Protein 6MCD (pdb70)

B-factor: mean 31.52, std 12.38, range [20.18, 106.3]

Foldseek 3Di:
DVVVVVVVVVVVVVVVVVVVVVVVVVVVVVVVVVVD

Radius of gyration: 15.82 Å; Cα contacts (8 Å, |Δi|>4): 0; chains: 1; bounding box: 12×14×50 Å

Structure (mmCIF, N/CA/C/O backbone):
data_6MCD
#
_entry.id   6MCD
#
_cell.length_a   38.304
_cell.length_b   38.304
_cell.length_c   141.141
_cell.angle_alpha   90.000
_cell.angle_beta   90.000
_cell.angle_gamma   120.000
#
_symmetry.space_group_name_H-M   'H 3 2'
#
loop_
_entity.id
_entity.type
_entity.pdbx_description
1 polymer 'Pb(II)(GRAND Coil Ser L12CL16A)-'
2 non-polymer 'LEAD (II) ION'
3 non-polymer 'ZINC ION'
4 water water
#
loop_
_atom_site.group_PDB
_atom_site.id
_atom_site.type_symbol
_atom_site.label_atom_id
_atom_site.label_alt_id
_atom_site.label_comp_id
_atom_site.label_asym_id
_atom_site.label_entity_id
_atom_site.label_seq_id
_atom_site.pdbx_PDB_ins_code
_atom_site.Cartn_x
_atom_site.Cartn_y
_atom_site.Cartn_z
_atom_site.occupancy
_atom_site.B_iso_or_equiv
_atom_site.auth_seq_id
_atom_site.auth_comp_id
_atom_site.auth_asym_id
_atom_site.auth_atom_id
_atom_site.pdbx_PDB_model_num
ATOM 4 N N . GLU A 1 2 ? 11.065 -15.969 -44.681 1.00 38.67 1 GLU A N 1
ATOM 5 C CA . GLU A 1 2 ? 12.193 -16.030 -43.739 1.00 38.46 1 GLU A CA 1
ATOM 6 C C . GLU A 1 2 ? 12.819 -14.682 -43.357 1.00 40.48 1 GLU A C 1
ATOM 7 O O . GLU A 1 2 ? 13.055 -14.465 -42.172 1.00 39.12 1 GLU A O 1
ATOM 13 N N . TRP A 1 3 ? 13.106 -13.794 -44.327 1.00 36.41 2 TRP A N 1
ATOM 14 C CA . TRP A 1 3 ? 13.727 -12.509 -44.002 1.00 35.35 2 TRP A CA 1
ATOM 15 C C . TRP A 1 3 ? 12.844 -11.685 -43.057 1.00 30.96 2 TRP A C 1
ATOM 16 O O . TRP A 1 3 ? 13.301 -11.231 -42.007 1.00 28.43 2 TRP A O 1
ATOM 27 N N . GLU A 1 4 ? 11.567 -11.543 -43.392 1.00 26.88 3 GLU A N 1
ATOM 28 C CA . GLU A 1 4 ? 10.667 -10.771 -42.543 1.00 25.46 3 GLU A CA 1
ATOM 29 C C . GLU A 1 4 ? 10.457 -11.427 -41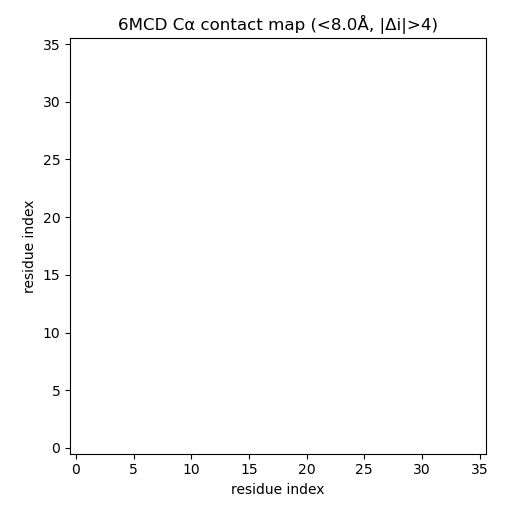.207 1.00 28.03 3 GLU A C 1
ATOM 30 O O . GLU A 1 4 ? 10.330 -10.713 -40.197 1.00 27.29 3 GLU A O 1
ATOM 36 N N . ALA A 1 5 ? 10.469 -12.773 -41.157 1.00 27.17 4 ALA A N 1
ATOM 37 C CA . ALA A 1 5 ? 10.344 -13.482 -39.893 1.00 28.68 4 ALA A CA 1
ATOM 38 C C . ALA A 1 5 ? 11.591 -13.203 -39.041 1.00 30.37 4 ALA A C 1
ATOM 39 O O . ALA A 1 5 ? 11.450 -12.995 -37.833 1.00 30.19 4 ALA A O 1
ATOM 41 N N . LEU A 1 6 ? 12.780 -13.160 -39.647 1.00 28.08 5 LEU A N 1
ATOM 42 C CA . LEU A 1 6 ? 14.019 -12.875 -38.908 1.00 29.93 5 LEU A CA 1
ATOM 43 C C . LEU A 1 6 ? 14.013 -11.451 -38.296 1.00 30.37 5 LEU A C 1
ATOM 44 O O . LEU A 1 6 ? 14.409 -11.263 -37.127 1.00 27.13 5 LEU A O 1
ATOM 49 N N . GLU A 1 7 ? 13.509 -10.464 -39.029 1.00 26.51 6 GLU A N 1
ATOM 50 C CA . GLU A 1 7 ? 13.402 -9.095 -38.519 1.00 26.33 6 GLU A CA 1
ATOM 51 C C . GLU A 1 7 ? 12.534 -9.036 -37.272 1.00 26.09 6 GLU A C 1
ATOM 52 O O . GLU A 1 7 ? 12.901 -8.410 -36.264 1.00 25.00 6 GLU A O 1
ATOM 58 N N . LYS A 1 8 ? 11.376 -9.693 -37.334 1.00 23.92 7 LYS A N 1
ATOM 59 C CA . LYS A 1 8 ? 10.478 -9.742 -36.196 1.00 24.42 7 LYS A CA 1
ATOM 60 C C . LYS A 1 8 ? 11.080 -10.497 -35.019 1.00 25.79 7 LYS A C 1
ATOM 61 O O . LYS A 1 8 ? 10.923 -10.023 -33.878 1.00 25.96 7 LYS A O 1
ATOM 64 N N . LYS A 1 9 ? 11.796 -11.632 -35.261 1.00 24.78 8 LYS A N 1
ATOM 65 C CA . LYS A 1 9 ? 12.431 -12.423 -34.175 1.00 23.04 8 LYS A CA 1
ATOM 66 C C . LYS A 1 9 ? 13.517 -11.571 -33.484 1.00 24.78 8 LYS A C 1
ATOM 67 O O . LYS A 1 9 ? 13.594 -11.545 -32.248 1.00 24.17 8 LYS A O 1
ATOM 71 N N . LEU A 1 10 ? 14.321 -10.824 -34.257 1.00 22.55 9 LEU A N 1
ATOM 72 C CA . LEU A 1 10 ? 15.322 -9.954 -33.673 1.00 22.13 9 LEU A CA 1
ATOM 73 C C . LEU A 1 10 ? 14.669 -8.851 -32.812 1.00 23.94 9 LEU A C 1
ATOM 74 O O . LEU A 1 10 ? 15.107 -8.634 -31.658 1.00 22.52 9 LEU A O 1
ATOM 79 N N . ALA A 1 11 ? 13.587 -8.197 -33.306 1.00 22.45 10 ALA A N 1
ATOM 80 C CA . A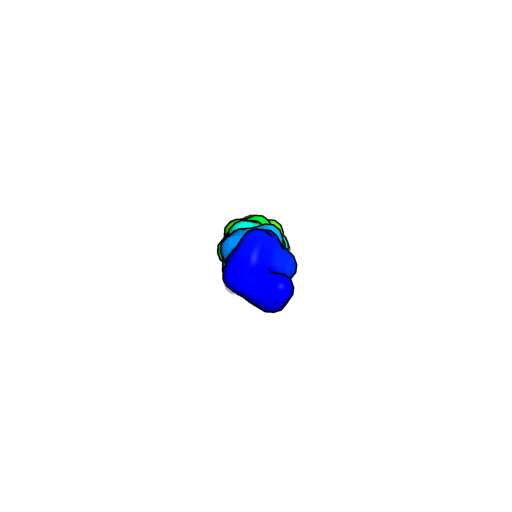LA A 1 11 ? 12.897 -7.172 -32.506 1.00 22.41 10 ALA A CA 1
ATOM 81 C C . ALA A 1 11 ? 12.341 -7.783 -31.213 1.00 23.16 10 ALA A C 1
ATOM 82 O O . ALA A 1 11 ? 12.399 -7.125 -30.147 1.00 23.81 10 ALA A O 1
ATOM 84 N N . ALA A 1 12 ? 11.825 -9.036 -31.277 1.00 21.22 11 ALA A N 1
ATOM 85 C CA . ALA A 1 12 ? 11.294 -9.655 -30.058 1.00 23.03 11 ALA A CA 1
ATOM 86 C C . ALA A 1 12 ? 12.412 -9.922 -29.057 1.00 24.57 11 ALA A C 1
ATOM 87 O O . ALA A 1 12 ? 12.235 -9.692 -27.854 1.00 24.07 11 ALA A O 1
ATOM 89 N N . CYS A 1 13 ? 13.571 -10.381 -29.539 1.00 21.65 12 CYS A N 1
ATOM 90 C CA . CYS A 1 13 ? 14.726 -10.642 -28.679 1.00 20.90 12 CYS A CA 1
ATOM 91 C C . CYS A 1 13 ? 15.219 -9.351 -28.039 1.00 23.15 12 CYS A C 1
ATOM 92 O O . CYS A 1 13 ? 15.500 -9.336 -26.821 1.00 23.21 12 CYS A O 1
ATOM 95 N N . GLU A 1 14 ? 15.280 -8.252 -28.817 1.00 22.60 13 GLU A N 1
ATOM 96 C CA . GLU A 1 14 ? 15.659 -6.952 -28.244 1.00 22.49 13 GLU A CA 1
ATOM 97 C C . GLU A 1 14 ? 14.667 -6.517 -27.143 1.00 24.89 13 GLU A C 1
ATOM 98 O O . GLU A 1 14 ? 15.084 -6.027 -26.084 1.00 24.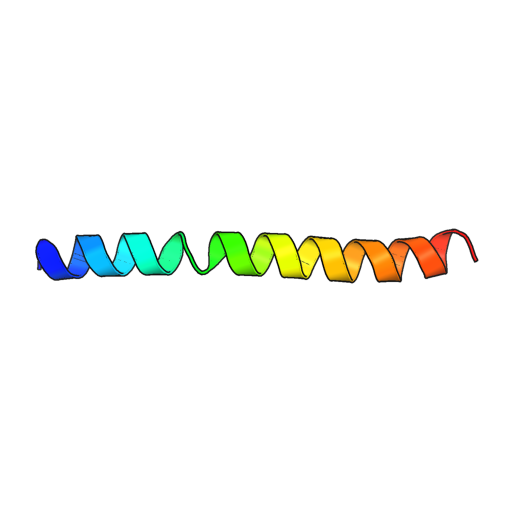28 13 GLU A O 1
ATOM 104 N N . SER A 1 15 ? 13.360 -6.714 -27.365 1.00 23.96 14 SER A N 1
ATOM 105 C CA A SER A 1 15 ? 12.306 -6.346 -26.413 0.50 23.27 14 SER A CA 1
ATOM 106 C CA B SER A 1 15 ? 12.374 -6.297 -26.380 0.50 22.77 14 SER A CA 1
ATOM 107 C C . SER A 1 15 ? 12.495 -7.136 -25.128 1.00 25.04 14 SER A C 1
ATOM 108 O O . SER A 1 15 ? 12.413 -6.568 -24.015 1.00 25.54 14 SER A O 1
ATOM 113 N N . LYS A 1 16 ? 12.75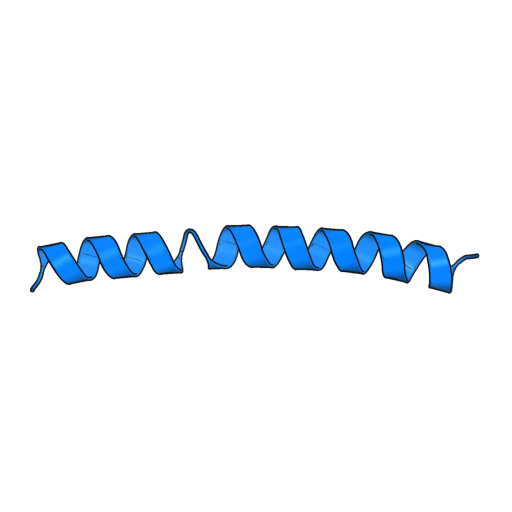6 -8.447 -25.278 1.00 24.02 15 LYS A N 1
ATOM 114 C CA . LYS A 1 16 ? 12.958 -9.335 -24.130 1.00 23.06 15 LYS A CA 1
ATOM 115 C C . LYS A 1 16 ? 14.192 -8.878 -23.312 1.00 24.37 15 LYS A C 1
ATOM 116 O O . LYS A 1 16 ? 14.130 -8.860 -22.074 1.00 24.88 15 LYS A O 1
ATOM 122 N N . ALA A 1 17 ? 15.262 -8.472 -23.965 1.00 23.58 16 ALA A N 1
ATOM 123 C CA . ALA A 1 17 ? 16.447 -7.978 -23.256 1.00 23.30 16 ALA A CA 1
ATOM 124 C C . ALA A 1 17 ? 16.138 -6.717 -22.450 1.00 24.55 16 ALA A C 1
ATOM 125 O O . ALA A 1 17 ? 16.611 -6.569 -21.306 1.00 22.64 16 ALA A O 1
ATOM 127 N N . GLN A 1 18 ? 15.333 -5.802 -23.007 1.00 23.58 17 GLN A N 1
ATOM 128 C CA . GLN A 1 18 ? 14.963 -4.591 -22.275 1.00 24.89 17 GLN A CA 1
ATOM 129 C C . GLN A 1 18 ? 14.115 -4.959 -21.048 1.00 25.24 17 GLN A C 1
ATOM 130 O O . GLN A 1 18 ? 14.343 -4.421 -19.942 1.00 24.99 17 GLN A O 1
ATOM 136 N N . ALA A 1 19 ? 13.193 -5.927 -21.178 1.00 24.37 18 ALA A N 1
ATOM 137 C CA . ALA A 1 19 ? 12.358 -6.355 -20.051 1.00 24.32 18 ALA A CA 1
ATOM 138 C C . ALA A 1 19 ? 13.202 -7.062 -18.994 1.00 25.01 18 ALA A C 1
ATOM 139 O O . ALA A 1 19 ? 12.987 -6.836 -17.789 1.00 25.04 18 ALA A O 1
ATOM 141 N N . LEU A 1 20 ? 14.219 -7.858 -19.406 1.00 23.56 19 LEU A N 1
ATOM 142 C CA . LEU A 1 20 ? 15.090 -8.543 -18.450 1.00 23.81 19 LEU A CA 1
ATOM 143 C C . LEU A 1 20 ? 16.012 -7.563 -17.703 1.00 24.66 19 LEU A C 1
ATOM 144 O O . LEU A 1 20 ? 16.229 -7.724 -16.491 1.00 23.73 19 LEU A O 1
ATOM 149 N N . GLU A 1 21 ? 16.458 -6.488 -18.364 1.00 22.39 20 GLU A N 1
ATOM 150 C CA . GLU A 1 21 ? 17.284 -5.478 -17.697 1.00 22.45 20 GLU A CA 1
ATOM 151 C C . GLU A 1 21 ? 16.450 -4.837 -16.594 1.00 23.49 20 GLU A C 1
ATOM 152 O O . GLU A 1 21 ? 16.969 -4.631 -15.488 1.00 24.18 20 GLU A O 1
ATOM 158 N N . LY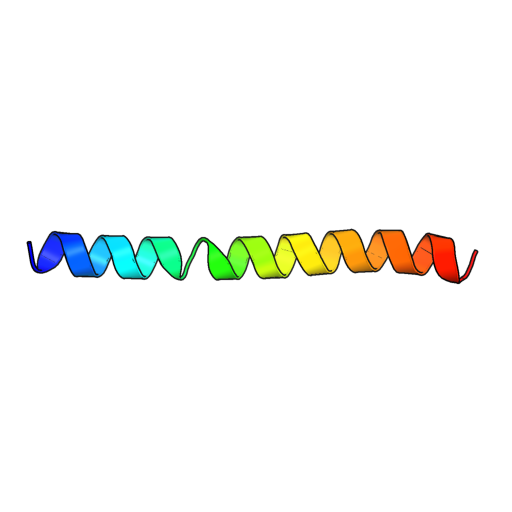S A 1 22 ? 15.169 -4.510 -16.870 1.00 23.17 21 LYS A N 1
ATOM 159 C CA . LYS A 1 22 ? 14.302 -3.890 -15.849 1.00 24.21 21 LYS A CA 1
ATOM 160 C C . LYS A 1 22 ? 14.042 -4.860 -14.719 1.00 23.15 21 LYS A C 1
ATOM 161 O O . LYS A 1 22 ? 14.087 -4.445 -13.545 1.00 22.79 21 LYS A O 1
ATOM 167 N N . LYS A 1 23 ? 13.865 -6.168 -15.017 1.00 21.38 22 LYS A N 1
ATOM 168 C CA . LYS A 1 23 ? 13.638 -7.156 -13.953 1.00 21.58 22 LYS A CA 1
ATOM 169 C C . LYS A 1 23 ? 14.881 -7.246 -13.066 1.00 23.84 22 LYS A C 1
ATOM 170 O O . LYS A 1 23 ? 14.765 -7.342 -11.841 1.00 24.05 22 LYS A O 1
ATOM 176 N N . LEU A 1 24 ? 16.067 -7.191 -13.653 1.00 21.25 23 LEU A N 1
ATOM 177 C CA . LEU A 1 24 ? 17.334 -7.253 -12.901 1.00 23.35 23 LEU A CA 1
ATOM 178 C C . LEU A 1 24 ? 17.439 -6.034 -12.002 1.00 24.47 23 LEU A C 1
ATOM 179 O O . LEU A 1 24 ? 17.786 -6.181 -10.814 1.00 24.94 23 LEU A O 1
ATOM 184 N N . GLN A 1 25 ? 17.083 -4.826 -12.516 1.00 22.55 24 GLN A N 1
ATOM 185 C CA . GLN A 1 25 ? 17.108 -3.611 -11.668 1.00 24.53 24 GLN A CA 1
ATOM 186 C C . GLN A 1 25 ? 16.160 -3.753 -10.480 1.00 23.17 24 GLN A C 1
ATOM 187 O O . GLN A 1 25 ? 16.485 -3.355 -9.349 1.00 23.07 24 GLN A O 1
ATOM 193 N N . ALA A 1 26 ? 14.970 -4.343 -10.720 1.00 22.27 25 ALA A N 1
ATOM 194 C CA . ALA A 1 26 ? 14.009 -4.510 -9.656 1.00 22.68 25 ALA A CA 1
ATOM 195 C C . ALA A 1 26 ? 14.525 -5.470 -8.570 1.00 21.53 25 ALA A C 1
ATOM 196 O O . ALA A 1 26 ? 14.366 -5.186 -7.373 1.00 22.62 25 ALA A O 1
ATOM 198 N N . LEU A 1 27 ? 15.193 -6.547 -8.965 1.00 21.71 26 LEU A N 1
ATOM 199 C CA . LEU A 1 27 ? 15.758 -7.498 -8.005 1.0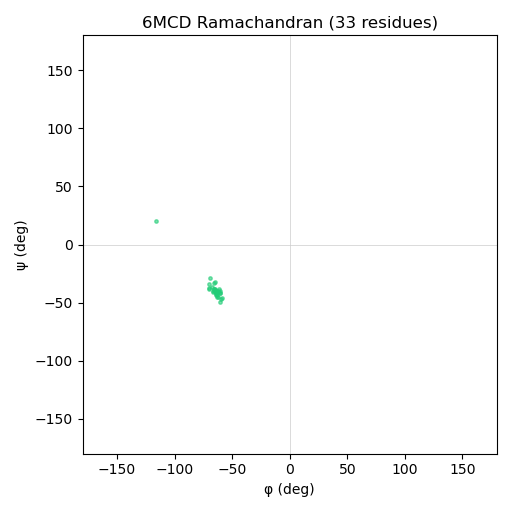0 22.23 26 LEU A CA 1
ATOM 200 C C . LEU A 1 27 ? 16.949 -6.870 -7.263 1.00 22.61 26 LEU A C 1
ATOM 201 O O . LEU A 1 27 ? 17.067 -7.018 -6.035 1.00 22.12 26 LEU A O 1
ATOM 206 N N . GLU A 1 28 ? 17.756 -6.062 -7.974 1.00 21.07 27 GLU A N 1
ATOM 207 C CA . GLU A 1 28 ? 18.887 -5.362 -7.343 1.00 21.00 27 GLU A CA 1
ATOM 208 C C . GLU A 1 28 ? 18.355 -4.422 -6.222 1.00 22.21 27 GLU A C 1
ATOM 209 O O . GLU A 1 28 ? 18.920 -4.368 -5.128 1.00 21.02 27 GLU A O 1
ATOM 215 N N . LYS A 1 29 ? 17.241 -3.712 -6.484 1.00 21.74 28 LYS A N 1
ATOM 216 C CA . LYS A 1 29 ? 16.675 -2.821 -5.488 1.00 22.68 28 LYS A CA 1
ATOM 217 C C . LYS A 1 29 ? 16.307 -3.584 -4.215 1.00 22.94 28 LYS A C 1
ATOM 218 O O . LYS A 1 29 ? 16.641 -3.162 -3.096 1.00 21.82 28 LYS A O 1
ATOM 224 N N . LYS A 1 30 ? 15.635 -4.753 -4.369 1.00 21.01 29 LYS A N 1
ATOM 225 C CA . LYS A 1 30 ? 15.291 -5.553 -3.198 1.00 20.93 29 LYS A CA 1
ATOM 226 C C . LYS A 1 30 ? 16.530 -6.121 -2.470 1.00 20.54 29 LYS A C 1
ATOM 227 O O . LYS A 1 30 ? 16.583 -6.149 -1.233 1.00 22.05 29 LYS A O 1
ATOM 233 N N . LEU A 1 31 ? 17.550 -6.537 -3.240 1.00 20.76 30 LEU A N 1
ATOM 234 C CA . LEU A 1 31 ? 18.784 -7.051 -2.675 1.00 21.05 30 LEU A CA 1
ATOM 235 C C . LEU A 1 31 ? 19.473 -5.971 -1.858 1.00 21.39 30 LEU A C 1
ATOM 236 O O . LEU A 1 31 ? 19.900 -6.229 -0.727 1.00 21.37 30 LEU A O 1
ATOM 241 N N . GLU A 1 32 ? 19.530 -4.749 -2.431 1.00 21.37 31 GLU A N 1
ATOM 242 C CA . GLU A 1 32 ? 20.193 -3.644 -1.720 1.00 20.33 31 GLU A CA 1
ATOM 243 C C . GLU A 1 32 ? 19.470 -3.274 -0.439 1.00 22.40 31 GLU A C 1
ATOM 244 O O . GLU A 1 32 ? 20.144 -2.915 0.554 1.00 23.00 31 GLU A O 1
ATOM 250 N N . ALA A 1 33 ? 18.144 -3.407 -0.405 1.00 20.18 32 ALA A N 1
ATOM 251 C CA . ALA A 1 33 ? 17.443 -3.143 0.845 1.00 20.60 32 ALA A CA 1
ATOM 252 C C . ALA A 1 33 ? 17.841 -4.154 1.913 1.00 24.33 32 ALA A C 1
ATOM 253 O O . ALA A 1 33 ? 18.047 -3.767 3.069 1.00 25.78 32 ALA A O 1
ATOM 255 N N . LEU A 1 34 ? 18.030 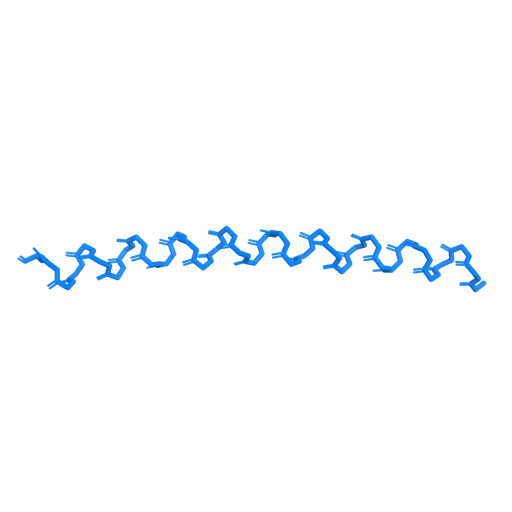-5.428 1.521 1.00 21.71 33 LEU A N 1
ATOM 256 C CA . LEU A 1 34 ? 18.513 -6.422 2.494 1.00 22.41 33 LEU A CA 1
ATOM 257 C C . LEU A 1 34 ? 19.960 -6.225 2.927 1.00 23.44 33 LEU A C 1
ATOM 258 O O . LEU A 1 34 ? 20.279 -6.392 4.113 1.00 25.89 33 LEU A O 1
ATOM 263 N N . GLU A 1 35 ? 20.824 -5.826 1.998 1.00 22.28 34 GLU A N 1
ATOM 264 C CA . GLU A 1 35 ? 22.232 -5.665 2.251 1.00 22.96 34 GLU A CA 1
ATOM 265 C C . GLU A 1 35 ? 22.495 -4.491 3.181 1.00 27.85 34 GLU A C 1
ATOM 266 O O . GLU A 1 35 ? 23.500 -4.511 3.898 1.00 30.57 34 GLU A O 1
ATOM 272 N N . HIS A 1 36 ? 21.610 -3.480 3.156 1.00 23.91 35 HIS A N 1
ATOM 273 C CA . HIS A 1 36 ? 21.826 -2.240 3.951 1.00 25.35 35 HIS A CA 1
ATOM 274 C C . HIS A 1 36 ? 20.771 -2.033 5.024 1.00 36.65 35 HIS A C 1
ATOM 275 O O . HIS A 1 36 ? 20.702 -0.947 5.596 1.00 40.85 35 HIS A O 1
ATOM 282 N N . GLY A 1 37 ? 20.083 -3.116 5.390 1.00 32.81 36 GLY A N 1
ATOM 283 C CA . GLY A 1 37 ? 19.034 -3.119 6.403 1.00 56.56 36 GLY A CA 1
ATOM 284 C C . GLY A 1 37 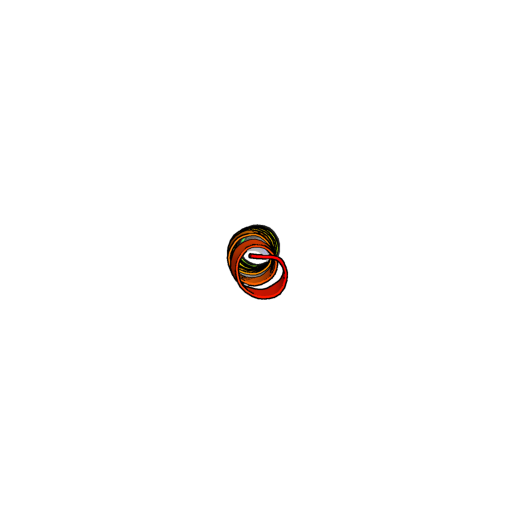? 19.527 -3.457 7.792 1.00 106.30 36 GLY A C 1
ATOM 285 O O . GLY A 1 37 ? 18.752 -3.433 8.750 1.00 79.13 36 GLY A O 1
#

Sequence (36 aa):
EWEALEKKLAACESSKAQALEKKLQALEKKLEALEHG

Solvent-accessible surface area: 3751 Å² total; per-residue (Å²): 197,172,132,58,102,82,90,111,105,54,62,84,94,66,127,58,120,49,83,106,143,128,114,88,54,122,93,160,140,108,69,72,148,115,142,105

Secondary structure (DSSP, 8-state):
-HHHHHHHHHHHHHHHHHHHHHHHHHHHHHHHHHT-